Protein AF-A0A8J7LXD3-F1 (afdb_monomer)

Mean predicted aligned error: 7.56 Å

Sequence (97 aa):
MHLGDEQLRILEICQRLGYPVKNVERSFRRTYGMSPKRYLSLQRLTVLRQRLRSKAVLRSRLTDLYFDCGLTHSGRTAGEYRALFGELPSETTARSG

Radius of gyration: 15.36 Å; Cα contacts (8 Å, |Δi|>4): 75; chains: 1; bounding box: 34×25×43 Å

pLDDT: mean 79.88, std 13.6, range [34.38, 95.0]

Organism: NCBI:txid2798803

InterPro domains:
  IPR018060 AraC-like, DNA binding HTH domain [PF12833] (13-94)
  IPR018060 AraC-like, DNA binding HTH domain [PS01124] (1-95)
  IPR018060 AraC-like, DNA binding HTH domain [SM00342] (7-93)
  IPR050204 AraC/XylS family transcriptional regulators [PTHR46796] (2-95)

Nearest PDB structures (foldseek):
  3mn2-assembly2_B  TM=8.824E-01  e=2.187E-03  Rhodopseudomonas palustris CGA009
  3oio-assembly1_A  TM=8.410E-01  e=6.013E-03  Chromobacterium violaceum
  3oou-assembly1_A  TM=8.682E-01  e=2.660E-02  Listeria innocua

Solvent-accessible surface area (backbone atoms only — not comparable to full-atom values): 5591 Å² total; per-residue (Å²): 134,84,66,84,48,74,68,48,51,64,50,48,50,26,57,75,70,72,41,61,57,69,56,54,40,49,48,30,34,73,77,69,73,36,47,59,63,59,52,52,52,54,52,32,50,50,51,41,52,55,48,40,55,35,72,75,39,86,80,55,58,70,70,56,52,32,51,77,46,70,43,76,49,66,69,64,49,36,51,56,40,24,77,74,69,78,46,42,66,68,56,50,33,66,75,42,106

Foldseek 3Di:
DQLPCPVVVVVVVCVVVVHDQVVQQVVCCVPPVGGPVVVLLVVLLVVLLVVLLDPVCVPPDNCVSCVVSSHRDQVVSQVVSCVVPVHGSVVSNVVND

Structure (mmCIF, N/CA/C/O backbone):
data_AF-A0A8J7LXD3-F1
#
_entry.id   AF-A0A8J7LXD3-F1
#
loop_
_atom_site.group_PDB
_atom_site.id
_atom_site.type_symbol
_atom_site.label_atom_id
_atom_site.label_alt_id
_atom_site.label_comp_id
_atom_site.label_asym_id
_atom_site.label_entity_id
_atom_site.label_seq_id
_atom_site.pdbx_PDB_ins_code
_atom_site.Cartn_x
_atom_site.Cartn_y
_atom_site.Cartn_z
_atom_site.occupancy
_atom_site.B_iso_or_equiv
_atom_site.auth_seq_id
_atom_site.auth_comp_id
_atom_site.auth_asym_id
_atom_site.auth_atom_id
_atom_site.pdbx_PDB_model_num
ATOM 1 N N . MET A 1 1 ? 14.797 4.732 6.693 1.00 34.38 1 MET A N 1
ATOM 2 C CA . MET A 1 1 ? 13.534 4.848 7.456 1.00 34.38 1 MET A CA 1
ATOM 3 C C . MET A 1 1 ? 12.547 3.855 6.846 1.00 34.38 1 MET A C 1
ATOM 5 O O . MET A 1 1 ? 12.194 4.013 5.686 1.00 34.38 1 MET A O 1
ATOM 9 N N . HIS A 1 2 ? 12.235 2.758 7.542 1.00 38.75 2 HIS A N 1
ATOM 10 C CA . HIS A 1 2 ? 11.415 1.660 7.010 1.00 38.75 2 HIS A CA 1
ATOM 11 C C . HIS A 1 2 ? 9.925 2.037 7.058 1.00 38.75 2 HIS A C 1
ATOM 13 O O . HIS A 1 2 ? 9.339 2.088 8.133 1.00 38.75 2 HIS A O 1
ATOM 19 N N . LEU A 1 3 ? 9.306 2.285 5.899 1.00 42.41 3 LEU A N 1
ATOM 20 C CA . LEU A 1 3 ? 7.870 2.568 5.735 1.00 42.41 3 LEU A CA 1
ATOM 21 C C . LEU A 1 3 ? 7.008 1.290 5.885 1.00 42.41 3 LEU A C 1
ATOM 23 O O . LEU A 1 3 ? 6.245 0.906 5.001 1.00 42.41 3 LEU A O 1
ATOM 27 N N . GLY A 1 4 ? 7.110 0.622 7.034 1.00 43.19 4 GLY A N 1
ATOM 28 C CA . GLY A 1 4 ? 6.100 -0.338 7.512 1.00 43.19 4 GLY A CA 1
ATOM 29 C C . GLY A 1 4 ? 4.843 0.349 8.080 1.00 43.19 4 GLY A C 1
ATOM 30 O O . GLY A 1 4 ? 3.968 -0.306 8.636 1.00 43.19 4 GLY A O 1
ATOM 31 N N . ASP A 1 5 ? 4.752 1.673 7.928 1.00 51.31 5 ASP A N 1
ATOM 32 C CA . ASP A 1 5 ? 4.029 2.596 8.810 1.00 51.31 5 ASP A CA 1
ATOM 33 C C . ASP A 1 5 ? 2.711 3.136 8.220 1.00 51.31 5 ASP A C 1
ATOM 35 O O . ASP A 1 5 ? 2.052 4.020 8.757 1.00 51.31 5 ASP A O 1
ATOM 39 N N . GLU A 1 6 ? 2.268 2.642 7.068 1.00 52.84 6 GLU A N 1
ATOM 40 C CA . GLU A 1 6 ? 1.101 3.261 6.428 1.00 52.84 6 GLU A CA 1
ATOM 41 C C . GLU A 1 6 ? -0.240 2.735 6.977 1.00 52.84 6 GLU A C 1
ATOM 43 O O . GLU A 1 6 ? -1.283 3.359 6.791 1.00 52.84 6 GLU A O 1
ATOM 48 N N . GLN A 1 7 ? -0.215 1.623 7.724 1.00 51.75 7 GLN A N 1
ATOM 49 C CA . GLN A 1 7 ? -1.300 1.285 8.653 1.00 51.75 7 GLN A CA 1
ATOM 50 C C . GLN A 1 7 ? -1.307 2.207 9.874 1.00 51.75 7 GLN A C 1
ATOM 52 O O . GLN A 1 7 ? -2.377 2.484 10.415 1.00 51.75 7 GLN A O 1
ATOM 57 N N . LEU A 1 8 ? -0.127 2.683 10.279 1.00 54.94 8 LEU A N 1
ATOM 58 C CA . LEU A 1 8 ? 0.025 3.591 11.401 1.00 54.94 8 LEU A CA 1
ATOM 59 C C . LEU A 1 8 ? -0.620 4.940 11.091 1.00 54.94 8 LEU A C 1
ATOM 61 O O . LEU A 1 8 ? -1.273 5.457 11.975 1.00 54.94 8 LEU A O 1
ATOM 65 N N . ARG A 1 9 ? -0.617 5.450 9.848 1.00 68.44 9 ARG A N 1
ATOM 66 C CA . ARG A 1 9 ? -1.195 6.781 9.560 1.0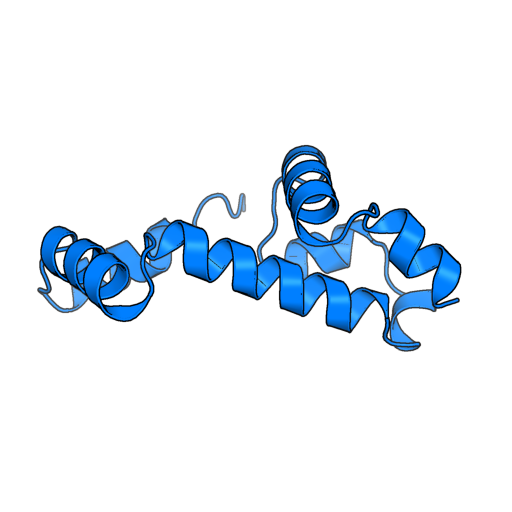0 68.44 9 ARG A CA 1
ATOM 67 C C . ARG A 1 9 ? -2.692 6.928 9.830 1.00 68.44 9 ARG A C 1
ATOM 69 O O . ARG A 1 9 ? -3.076 7.877 10.499 1.00 68.44 9 ARG A O 1
ATOM 76 N N . ILE A 1 10 ? -3.563 6.045 9.327 1.00 68.56 10 ILE A N 1
ATOM 77 C CA . ILE A 1 10 ? -5.014 6.230 9.551 1.00 68.56 10 ILE A CA 1
ATOM 78 C C . ILE A 1 10 ? -5.377 5.974 11.017 1.00 68.56 10 ILE A C 1
ATOM 80 O O . ILE A 1 10 ? -6.229 6.664 11.568 1.00 68.56 10 ILE A O 1
ATOM 84 N N . LEU A 1 11 ? -4.695 5.019 11.658 1.00 68.12 11 LEU A N 1
ATOM 85 C CA . LEU A 1 11 ? -4.864 4.712 13.075 1.00 68.12 11 LEU A CA 1
ATOM 86 C C . LEU A 1 11 ? -4.339 5.848 13.960 1.00 68.12 11 LEU A C 1
ATOM 88 O O . LEU A 1 11 ? -5.034 6.239 14.892 1.00 68.12 11 LEU A O 1
ATOM 92 N N . GLU A 1 12 ? -3.184 6.426 13.627 1.00 68.44 12 GLU A N 1
ATOM 93 C CA . GLU A 1 12 ? -2.633 7.630 14.256 1.00 68.44 12 GLU A CA 1
ATOM 94 C C . GLU A 1 12 ? -3.584 8.804 14.098 1.00 68.44 12 GLU A C 1
ATOM 96 O O . GLU A 1 12 ? -3.848 9.493 15.072 1.00 68.44 12 GLU A O 1
ATOM 101 N N . ILE A 1 13 ? -4.114 9.044 12.895 1.00 70.88 13 ILE A N 1
ATOM 102 C CA . ILE A 1 13 ? -5.059 10.139 12.655 1.00 70.88 13 ILE A CA 1
ATOM 103 C C . ILE A 1 13 ? -6.299 9.947 13.531 1.00 70.88 13 ILE A C 1
ATOM 105 O O . ILE A 1 13 ? -6.731 10.885 14.193 1.00 70.88 13 ILE A O 1
ATOM 109 N N . CYS A 1 14 ? -6.840 8.728 13.604 1.00 76.00 14 CYS A N 1
ATOM 110 C CA . CYS A 1 14 ? -7.979 8.431 14.471 1.00 76.00 14 CYS A CA 1
ATOM 111 C C . CYS A 1 14 ? -7.644 8.666 15.949 1.00 76.00 14 CYS A C 1
ATOM 113 O O . CYS A 1 14 ? -8.422 9.308 16.649 1.00 76.00 14 CYS A O 1
ATOM 115 N N . GLN A 1 15 ? -6.478 8.204 16.407 1.00 68.62 15 GLN A N 1
ATOM 116 C CA . GLN A 1 15 ? -6.014 8.416 17.779 1.00 68.62 15 GLN A CA 1
ATOM 117 C C . GLN A 1 15 ? -5.818 9.904 18.097 1.00 68.62 15 GLN A C 1
ATOM 119 O O . GLN A 1 15 ? -6.310 10.370 19.120 1.00 68.62 15 GLN A O 1
ATOM 124 N N . ARG A 1 16 ? -5.174 10.670 17.208 1.00 74.69 16 ARG A N 1
ATOM 125 C CA . ARG A 1 16 ? -4.935 12.115 17.371 1.00 74.69 16 ARG A CA 1
ATOM 126 C C . ARG A 1 16 ? -6.224 12.936 17.358 1.00 74.69 16 ARG A C 1
AT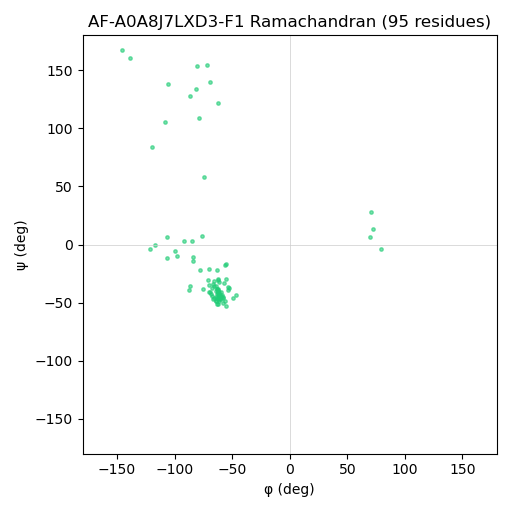OM 128 O O . ARG A 1 16 ? -6.285 13.964 18.018 1.00 74.69 16 ARG A O 1
ATOM 135 N N . LEU A 1 17 ? -7.244 12.489 16.627 1.00 76.81 17 LEU A N 1
ATOM 136 C CA . LEU A 1 17 ? -8.548 13.153 16.538 1.00 76.81 17 LEU A CA 1
ATOM 137 C C . LEU A 1 17 ? -9.568 12.642 17.574 1.00 76.81 17 LEU A C 1
ATOM 139 O O . LEU A 1 17 ? -10.722 13.061 17.542 1.00 76.81 17 LEU A O 1
ATOM 143 N N . GLY A 1 18 ? -9.182 11.724 18.470 1.00 76.31 18 GLY A N 1
ATOM 144 C CA . GLY A 1 18 ? -10.070 11.167 19.500 1.00 76.31 18 GLY A CA 1
ATOM 145 C C . GLY A 1 18 ? -11.140 10.199 18.977 1.00 76.31 18 GLY A C 1
ATOM 146 O O . GLY A 1 18 ? -12.073 9.854 19.701 1.00 76.31 18 GLY A O 1
ATOM 147 N N . TYR A 1 19 ? -11.023 9.727 17.733 1.00 78.38 19 TYR A N 1
ATOM 148 C CA . TYR A 1 19 ? -11.954 8.763 17.155 1.00 78.38 19 TYR A CA 1
ATOM 149 C C . TYR A 1 19 ? -11.538 7.325 17.490 1.00 78.38 19 TYR A C 1
ATOM 151 O O . TYR A 1 19 ? -10.416 6.911 17.182 1.00 78.38 19 TYR A O 1
ATOM 159 N N . PRO A 1 20 ? -12.442 6.494 18.042 1.00 81.31 20 PRO A N 1
ATOM 160 C CA . PRO A 1 20 ? -12.136 5.094 18.280 1.00 81.31 20 PRO A CA 1
ATOM 161 C C . PRO A 1 20 ? -11.844 4.371 16.962 1.00 81.31 20 PRO A C 1
ATOM 163 O O . PRO A 1 20 ? -12.711 4.278 16.092 1.00 81.31 20 PRO A O 1
ATOM 166 N N . VAL A 1 21 ? -10.657 3.776 16.850 1.00 79.94 21 VAL A N 1
ATOM 167 C CA . VAL A 1 21 ? -10.222 2.963 15.696 1.00 79.94 21 VAL A CA 1
ATOM 168 C C . VAL A 1 21 ? -11.290 1.951 15.267 1.00 79.94 21 VAL A C 1
ATOM 170 O O . VAL A 1 21 ? -11.604 1.825 14.086 1.00 79.94 21 VAL A O 1
ATOM 173 N N . LYS A 1 22 ? -11.916 1.281 16.242 1.00 82.19 22 LYS A N 1
ATOM 174 C CA . LYS A 1 22 ? -12.998 0.309 16.023 1.00 82.19 22 LYS A CA 1
ATOM 175 C C . LYS A 1 22 ? -14.199 0.886 15.262 1.00 82.19 22 LYS A C 1
ATOM 177 O O . LYS A 1 22 ? -14.836 0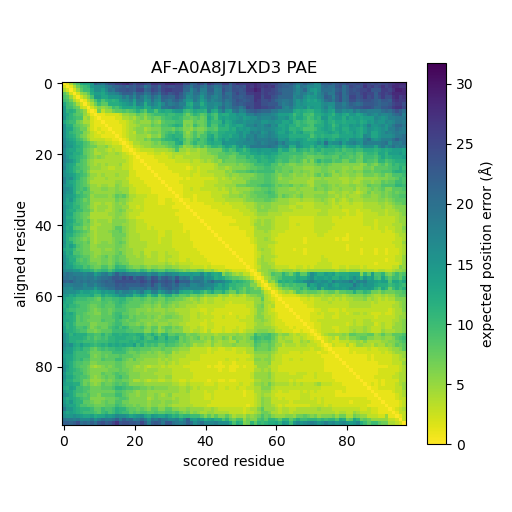.169 14.493 1.00 82.19 22 LYS A O 1
ATOM 182 N N . ASN A 1 23 ? -14.508 2.168 15.455 1.00 85.25 23 ASN A N 1
ATOM 183 C CA . ASN A 1 23 ? -15.611 2.831 14.765 1.00 85.25 23 ASN A CA 1
ATOM 184 C C . ASN A 1 23 ? -15.237 3.118 13.312 1.00 85.25 23 ASN A C 1
ATOM 186 O O . ASN A 1 23 ? -16.067 2.931 12.427 1.00 85.25 23 ASN A O 1
ATOM 190 N N . VAL A 1 24 ? -13.983 3.494 13.056 1.00 81.31 24 VAL A N 1
ATOM 191 C CA . VAL A 1 24 ? -13.477 3.701 11.694 1.00 81.31 24 VAL A CA 1
ATOM 192 C C . VAL A 1 24 ? -13.405 2.382 10.934 1.00 81.31 24 VAL A C 1
ATOM 194 O O . VAL A 1 24 ? -13.907 2.305 9.815 1.00 81.31 24 VAL A O 1
ATOM 197 N N . GLU A 1 25 ? -12.904 1.308 11.547 1.00 85.12 25 GLU A N 1
ATOM 198 C CA . GLU A 1 25 ? -12.932 -0.018 10.921 1.00 85.12 25 GLU A CA 1
ATOM 199 C C . GLU A 1 25 ? -14.356 -0.492 10.616 1.00 85.12 25 GLU A C 1
ATOM 201 O O . GLU A 1 25 ? -14.622 -0.988 9.518 1.00 85.12 25 GLU A O 1
ATOM 206 N N . ARG A 1 26 ? -15.287 -0.316 11.563 1.00 87.31 26 ARG A N 1
ATOM 207 C CA . ARG A 1 26 ? -16.698 -0.670 11.369 1.00 87.31 26 ARG A CA 1
ATOM 208 C C . ARG A 1 26 ? -17.334 0.161 10.256 1.00 87.31 26 ARG A C 1
ATOM 210 O O . ARG A 1 26 ? -18.062 -0.399 9.442 1.00 87.31 26 ARG A O 1
ATOM 217 N N . SER A 1 27 ? -17.055 1.461 10.208 1.00 86.06 27 SER A N 1
ATOM 218 C CA . SER A 1 27 ? -17.554 2.359 9.163 1.00 86.06 27 SER A CA 1
ATOM 219 C C . SER A 1 27 ? -17.054 1.926 7.785 1.00 86.06 27 SER A C 1
ATOM 221 O O . SER A 1 27 ? -17.852 1.732 6.874 1.00 86.06 27 SER A O 1
ATOM 223 N N . PHE A 1 28 ? -15.758 1.632 7.648 1.00 88.06 28 PHE A N 1
ATOM 224 C CA . PHE A 1 28 ? -15.199 1.119 6.397 1.00 88.06 28 PHE A CA 1
ATOM 225 C C . PHE A 1 28 ? -15.807 -0.222 5.983 1.00 88.06 28 PHE A C 1
ATOM 227 O O . PHE A 1 28 ? -16.159 -0.392 4.818 1.00 88.06 28 PHE A O 1
ATOM 234 N N . ARG A 1 29 ? -16.004 -1.156 6.922 1.00 90.19 29 ARG A N 1
ATOM 235 C CA . ARG A 1 29 ? -16.687 -2.419 6.611 1.00 90.19 29 ARG A CA 1
ATOM 236 C C . ARG A 1 29 ? -18.133 -2.200 6.171 1.00 90.19 29 ARG A C 1
ATOM 238 O O . ARG A 1 29 ? -18.576 -2.885 5.261 1.00 90.19 29 ARG A O 1
ATOM 245 N N . ARG A 1 30 ? -18.857 -1.258 6.781 1.00 91.06 30 ARG A N 1
ATOM 246 C CA . ARG A 1 30 ? -20.249 -0.948 6.419 1.00 91.06 30 ARG A CA 1
ATOM 247 C C . ARG A 1 30 ? -20.358 -0.275 5.049 1.00 91.06 30 ARG A C 1
ATOM 249 O O . ARG A 1 30 ? -21.264 -0.609 4.299 1.00 91.06 30 ARG A O 1
ATOM 256 N N . THR A 1 31 ? -19.457 0.652 4.738 1.00 90.25 31 THR A N 1
ATOM 257 C CA . THR A 1 31 ? -19.516 1.465 3.513 1.00 90.25 31 THR A CA 1
ATOM 258 C C . THR A 1 31 ? -18.837 0.790 2.321 1.00 90.25 31 THR A C 1
ATOM 260 O O . THR A 1 31 ? -19.347 0.855 1.210 1.00 90.25 31 THR A O 1
ATOM 263 N N . TYR A 1 32 ? -17.700 0.123 2.540 1.00 86.50 32 TYR A N 1
ATOM 264 C CA . TYR A 1 32 ? -16.853 -0.448 1.483 1.00 86.50 32 TYR A CA 1
ATOM 265 C C . TYR A 1 32 ? -16.730 -1.978 1.547 1.00 86.50 32 TYR A C 1
ATOM 267 O O . TYR A 1 32 ? -16.003 -2.566 0.749 1.00 86.50 32 TYR A O 1
ATOM 275 N N . GLY A 1 33 ? -17.364 -2.645 2.519 1.00 93.38 33 GLY A N 1
ATOM 276 C CA . GLY A 1 33 ? -17.287 -4.104 2.677 1.00 93.38 33 GLY A CA 1
ATOM 277 C C . GLY A 1 33 ? -15.920 -4.629 3.133 1.00 93.38 33 GLY A C 1
ATOM 278 O O . GLY A 1 33 ? -15.701 -5.838 3.173 1.00 93.38 33 GLY A O 1
ATOM 279 N N . MET A 1 34 ? -14.971 -3.751 3.474 1.00 90.75 34 MET A N 1
ATOM 280 C CA . MET A 1 34 ? -13.589 -4.131 3.776 1.00 90.75 34 MET A CA 1
ATOM 281 C C . MET A 1 34 ? -12.958 -3.261 4.861 1.00 90.75 34 MET A C 1
ATOM 283 O O . MET A 1 34 ? -13.496 -2.226 5.237 1.00 90.75 34 MET A O 1
ATOM 287 N N . SER A 1 35 ? -11.806 -3.685 5.389 1.00 86.19 35 SER A N 1
ATOM 288 C CA . SER A 1 35 ? -11.054 -2.869 6.345 1.00 86.19 35 SER A CA 1
ATOM 289 C C . SER A 1 35 ? -10.394 -1.665 5.655 1.00 86.19 35 SER A C 1
ATOM 291 O O . SER A 1 35 ? -10.042 -1.759 4.473 1.00 86.19 35 SER A O 1
ATOM 293 N N . PRO A 1 36 ? -10.129 -0.568 6.392 1.00 83.12 36 PRO A N 1
ATOM 294 C CA . PRO A 1 36 ? -9.385 0.575 5.861 1.00 83.12 36 PRO A CA 1
ATOM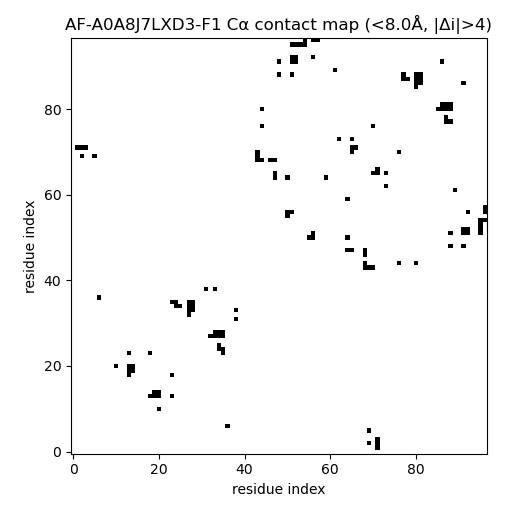 295 C C . PRO A 1 36 ? -8.033 0.163 5.269 1.00 83.12 36 PRO A C 1
ATOM 297 O O . PRO A 1 36 ? -7.655 0.626 4.198 1.00 83.12 36 PRO A O 1
ATOM 300 N N . LYS A 1 37 ? -7.337 -0.784 5.921 1.00 81.88 37 LYS A N 1
ATOM 301 C CA . LYS A 1 37 ? -6.074 -1.348 5.422 1.00 81.88 37 LYS A CA 1
ATOM 302 C C . LYS A 1 37 ? -6.239 -1.918 4.018 1.00 81.88 37 LYS A C 1
ATOM 304 O O . LYS A 1 37 ? -5.474 -1.569 3.127 1.00 81.88 37 LYS A O 1
ATOM 309 N N . ARG A 1 38 ? -7.224 -2.802 3.829 1.00 85.50 38 ARG A N 1
ATOM 310 C CA . ARG A 1 38 ? -7.450 -3.462 2.541 1.00 85.50 38 ARG A CA 1
ATOM 311 C C . ARG A 1 38 ? -7.799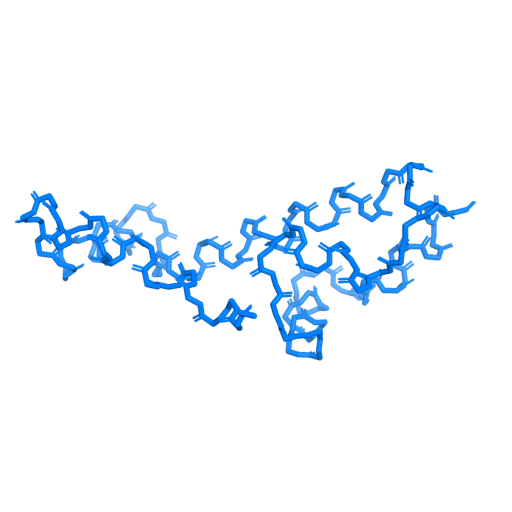 -2.440 1.465 1.00 85.50 38 ARG A C 1
ATOM 313 O O . ARG A 1 38 ? -7.252 -2.520 0.373 1.00 85.50 38 ARG A O 1
ATOM 320 N N . TYR A 1 39 ? -8.642 -1.466 1.796 1.00 87.19 39 TYR A N 1
ATOM 321 C CA . TYR A 1 39 ? -8.996 -0.385 0.883 1.00 87.19 39 TYR A CA 1
ATOM 322 C C . TYR A 1 39 ? -7.762 0.402 0.418 1.00 87.19 39 TYR A C 1
ATOM 324 O O . TYR A 1 39 ? -7.539 0.550 -0.782 1.00 87.19 39 TYR A O 1
ATOM 332 N N . LEU A 1 40 ? -6.913 0.841 1.353 1.00 84.19 40 LEU A N 1
ATOM 333 C CA . LEU A 1 40 ? -5.684 1.573 1.035 1.00 84.19 40 LEU A CA 1
ATOM 334 C C . LEU A 1 40 ? -4.704 0.730 0.210 1.00 84.19 40 LEU A C 1
ATOM 336 O O . LEU A 1 40 ? -4.137 1.234 -0.755 1.00 84.19 40 LEU A O 1
ATOM 340 N N . SER A 1 41 ? -4.542 -0.556 0.533 1.00 86.06 41 SER A N 1
ATOM 341 C CA . SER A 1 41 ? -3.719 -1.471 -0.265 1.00 86.06 41 SER A CA 1
ATOM 342 C C . SER A 1 41 ? -4.203 -1.552 -1.716 1.00 86.06 41 SER A C 1
ATOM 344 O O . SER A 1 41 ? -3.398 -1.417 -2.634 1.00 86.06 41 SER A O 1
ATOM 346 N N . LEU A 1 42 ? -5.513 -1.701 -1.944 1.00 89.88 42 LEU A N 1
ATOM 347 C CA . LEU A 1 42 ? -6.085 -1.734 -3.296 1.00 89.88 42 LEU A CA 1
ATOM 348 C C . LEU A 1 42 ? -5.884 -0.407 -4.042 1.00 89.88 42 LEU A C 1
ATOM 350 O O . LEU A 1 42 ? -5.548 -0.412 -5.229 1.00 89.88 42 LEU A O 1
ATOM 354 N N . GLN A 1 43 ? -6.040 0.725 -3.351 1.00 89.56 43 GLN A N 1
ATOM 355 C CA . GLN A 1 43 ? -5.783 2.048 -3.923 1.00 89.56 43 GLN A CA 1
ATOM 356 C C . GLN A 1 43 ? -4.320 2.192 -4.362 1.00 89.56 43 GLN A C 1
ATOM 358 O O . GLN A 1 43 ? -4.063 2.564 -5.506 1.00 89.56 43 GLN A O 1
ATOM 363 N N . ARG A 1 44 ? -3.351 1.807 -3.521 1.00 89.81 44 ARG A N 1
ATOM 364 C CA . ARG A 1 44 ? -1.920 1.849 -3.878 1.00 89.81 44 ARG A CA 1
ATOM 365 C C . ARG A 1 44 ? -1.575 0.953 -5.056 1.00 89.81 44 ARG A C 1
ATOM 367 O O . ARG A 1 44 ? -0.835 1.375 -5.936 1.00 89.81 44 ARG A O 1
ATOM 374 N N . LEU A 1 45 ? -2.121 -0.263 -5.103 1.00 91.62 45 LEU A N 1
ATOM 375 C CA . LEU A 1 45 ? -1.926 -1.179 -6.232 1.00 91.62 45 LEU A CA 1
ATOM 376 C C . LEU A 1 45 ? -2.488 -0.595 -7.537 1.00 91.62 45 LEU A C 1
ATOM 378 O O . LEU A 1 45 ? -1.873 -0.728 -8.596 1.00 91.62 45 LEU A O 1
ATOM 382 N N . THR A 1 46 ? -3.626 0.096 -7.454 1.00 92.31 46 THR A N 1
ATOM 383 C CA . THR A 1 46 ? -4.233 0.795 -8.594 1.00 92.31 46 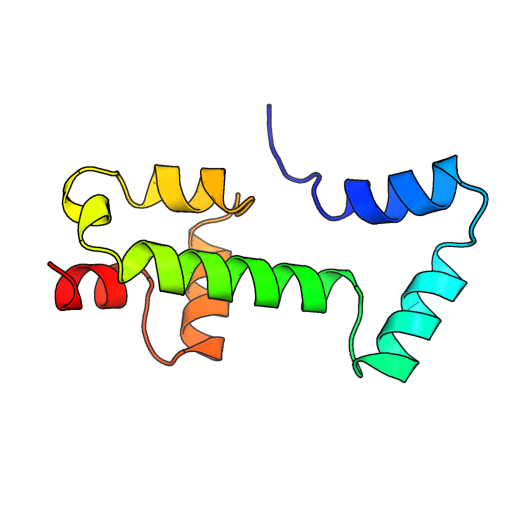THR A CA 1
ATOM 384 C C . THR A 1 46 ? -3.357 1.954 -9.072 1.00 92.31 46 THR A C 1
ATOM 386 O O . THR A 1 46 ? -3.080 2.048 -10.268 1.00 92.31 46 THR A O 1
ATOM 389 N N . VAL A 1 47 ? -2.848 2.786 -8.157 1.00 91.00 47 VAL A N 1
ATOM 390 C CA . VAL A 1 47 ? -1.904 3.873 -8.478 1.00 91.00 47 VAL A CA 1
ATOM 391 C C . VAL A 1 47 ? -0.619 3.316 -9.091 1.00 91.00 47 VAL A C 1
ATOM 393 O O . VAL A 1 47 ? -0.166 3.822 -10.117 1.00 91.00 47 VAL A O 1
ATOM 396 N N . LEU A 1 48 ? -0.066 2.236 -8.531 1.00 90.38 48 LEU A N 1
ATOM 397 C CA . LEU A 1 48 ? 1.100 1.557 -9.091 1.00 90.38 48 LEU A CA 1
ATOM 398 C C . LEU A 1 48 ? 0.825 1.126 -10.537 1.00 90.38 48 LEU A C 1
ATOM 400 O O . LEU A 1 48 ? 1.606 1.452 -11.423 1.00 90.38 48 LEU A O 1
ATOM 404 N N . ARG A 1 49 ? -0.309 0.470 -10.818 1.00 91.50 49 ARG A N 1
ATOM 405 C CA . ARG A 1 49 ? -0.691 0.074 -12.187 1.00 91.50 49 ARG A CA 1
ATOM 406 C C . ARG A 1 49 ? -0.793 1.266 -13.136 1.00 91.50 49 ARG A C 1
ATOM 408 O O . ARG A 1 49 ? -0.315 1.172 -14.262 1.00 91.50 49 ARG A O 1
ATOM 415 N N . GLN A 1 50 ? -1.399 2.370 -12.704 1.00 90.06 50 GLN A N 1
ATOM 416 C CA . GLN A 1 50 ? -1.489 3.590 -13.514 1.00 90.06 50 GLN A CA 1
ATOM 417 C C . GLN A 1 50 ? -0.104 4.146 -13.842 1.00 90.06 50 GLN A C 1
ATOM 419 O O . GLN A 1 50 ? 0.154 4.499 -14.992 1.00 90.06 50 GLN A O 1
ATOM 424 N N . ARG A 1 51 ? 0.801 4.166 -12.857 1.00 88.25 51 ARG A N 1
ATOM 425 C CA . ARG A 1 51 ? 2.186 4.590 -13.067 1.00 88.25 51 ARG A CA 1
ATOM 426 C C . ARG A 1 51 ? 2.900 3.667 -14.041 1.00 88.25 51 ARG A C 1
ATOM 428 O O . ARG A 1 51 ? 3.396 4.174 -15.032 1.00 88.25 51 ARG A O 1
ATOM 435 N N . LEU A 1 52 ? 2.869 2.348 -13.833 1.00 87.62 52 LEU A N 1
ATOM 436 C CA . LEU A 1 52 ? 3.520 1.354 -14.706 1.00 87.62 52 LEU A CA 1
ATOM 437 C C . LEU A 1 52 ? 3.086 1.453 -16.176 1.00 87.62 52 LEU A C 1
ATOM 439 O O . LEU A 1 52 ? 3.875 1.153 -17.063 1.00 87.62 52 LEU A O 1
ATOM 443 N N . ARG A 1 53 ? 1.848 1.895 -16.433 1.00 87.44 53 ARG A N 1
ATOM 444 C CA . ARG A 1 53 ? 1.308 2.105 -17.786 1.00 87.44 53 ARG A CA 1
ATOM 445 C C . ARG A 1 53 ? 1.666 3.457 -18.408 1.00 87.44 53 ARG A C 1
ATOM 447 O O . ARG A 1 53 ? 1.398 3.674 -19.587 1.00 87.44 53 ARG A O 1
ATOM 454 N N . SER A 1 54 ? 2.214 4.387 -17.631 1.00 84.38 54 SER A N 1
ATOM 455 C CA . SER A 1 54 ? 2.627 5.700 -18.119 1.00 84.38 54 SER A CA 1
ATOM 456 C C . SER A 1 54 ? 3.996 5.619 -18.794 1.00 84.38 54 SER A C 1
ATOM 458 O O . SER A 1 54 ? 4.945 5.089 -18.220 1.00 84.38 54 SER A O 1
ATOM 460 N N . LYS A 1 55 ? 4.137 6.234 -19.977 1.00 63.97 55 LYS A N 1
ATOM 461 C CA . LYS A 1 55 ? 5.396 6.298 -20.752 1.00 63.97 55 LYS A CA 1
ATOM 462 C C . LYS A 1 55 ? 6.579 6.910 -19.983 1.00 63.97 55 LYS A C 1
ATOM 464 O O . LYS A 1 55 ? 7.727 6.712 -20.367 1.00 63.97 55 LYS A O 1
ATOM 469 N N . ALA A 1 56 ? 6.318 7.628 -18.887 1.00 58.91 56 ALA A N 1
ATOM 470 C CA . ALA A 1 56 ? 7.351 8.154 -17.992 1.00 58.91 56 ALA A CA 1
ATOM 471 C C . ALA A 1 56 ? 8.179 7.049 -17.299 1.00 58.91 56 ALA A C 1
ATOM 473 O O . ALA A 1 56 ? 9.311 7.298 -16.887 1.00 58.91 56 ALA A O 1
ATOM 474 N N . VAL A 1 57 ? 7.648 5.823 -17.204 1.00 59.09 57 VAL A N 1
ATOM 475 C CA . VAL A 1 57 ? 8.273 4.702 -16.483 1.00 59.09 57 VAL A CA 1
ATOM 476 C C . VAL A 1 57 ? 9.521 4.150 -17.152 1.00 59.09 57 VAL A C 1
ATOM 478 O O . VAL A 1 57 ? 10.365 3.607 -16.448 1.00 59.09 57 VAL A O 1
ATOM 481 N N . LEU A 1 58 ? 9.722 4.369 -18.455 1.00 58.78 58 LEU A N 1
ATOM 482 C CA . LEU A 1 58 ? 10.936 3.928 -19.158 1.00 58.78 58 LEU A CA 1
ATOM 483 C C . LEU A 1 58 ? 12.242 4.446 -18.516 1.00 58.78 58 LEU A C 1
ATOM 485 O O . LEU A 1 58 ? 13.310 3.904 -18.786 1.00 58.78 58 LEU A O 1
ATOM 489 N N . ARG A 1 59 ? 12.172 5.476 -17.659 1.00 59.75 59 ARG A N 1
ATOM 490 C CA . ARG A 1 59 ? 13.325 6.063 -16.958 1.00 59.75 59 ARG A CA 1
ATOM 491 C C . ARG A 1 59 ? 13.413 5.744 -15.462 1.00 59.75 59 ARG A C 1
ATOM 493 O O . ARG A 1 59 ? 14.455 6.012 -14.870 1.00 59.75 59 ARG A O 1
ATOM 500 N N . SER A 1 60 ? 12.371 5.190 -14.842 1.00 69.19 60 SER A N 1
ATOM 501 C CA . SER A 1 60 ? 12.327 4.954 -13.390 1.00 69.19 60 SER A CA 1
ATOM 502 C C . SER A 1 60 ? 12.508 3.475 -13.067 1.00 69.19 60 SER A C 1
ATOM 504 O O . SER A 1 60 ? 11.913 2.612 -13.715 1.00 69.19 60 SER A O 1
ATOM 506 N N . ARG A 1 61 ? 13.300 3.147 -12.037 1.00 80.75 61 ARG A N 1
ATOM 507 C CA . ARG A 1 61 ? 13.426 1.752 -11.597 1.00 80.75 61 ARG A CA 1
ATOM 508 C C . ARG A 1 61 ? 12.114 1.312 -10.959 1.00 80.75 61 ARG A C 1
ATOM 510 O O . ARG A 1 61 ? 11.507 2.047 -10.184 1.00 80.75 61 ARG A O 1
ATOM 517 N N . LEU A 1 62 ? 11.707 0.074 -11.232 1.00 82.31 62 LEU A N 1
ATOM 518 C CA . LEU A 1 62 ? 10.487 -0.513 -10.671 1.00 82.31 62 LEU A CA 1
ATOM 519 C C . LEU A 1 62 ? 10.452 -0.420 -9.133 1.00 82.31 62 LEU A C 1
ATOM 521 O O . LEU A 1 62 ? 9.402 -0.169 -8.549 1.00 82.31 62 LEU A O 1
ATOM 525 N N . THR A 1 63 ? 11.609 -0.568 -8.487 1.00 82.69 63 THR A N 1
ATOM 526 C CA . THR A 1 63 ? 11.784 -0.422 -7.037 1.00 82.69 63 THR A CA 1
ATOM 527 C C . THR A 1 63 ? 11.392 0.967 -6.528 1.00 82.69 63 THR A C 1
ATOM 529 O O . THR A 1 63 ? 10.716 1.061 -5.507 1.00 82.69 63 THR A O 1
ATOM 532 N N . ASP A 1 64 ? 11.740 2.030 -7.254 1.00 84.00 64 ASP A N 1
ATOM 533 C CA . ASP A 1 64 ? 11.420 3.409 -6.864 1.00 84.00 64 ASP A CA 1
ATOM 534 C C . ASP A 1 64 ? 9.904 3.648 -6.930 1.00 84.00 64 ASP A C 1
ATOM 536 O O . ASP A 1 64 ? 9.317 4.246 -6.032 1.00 84.00 64 ASP A O 1
ATOM 540 N N . LEU A 1 65 ? 9.231 3.066 -7.931 1.00 85.06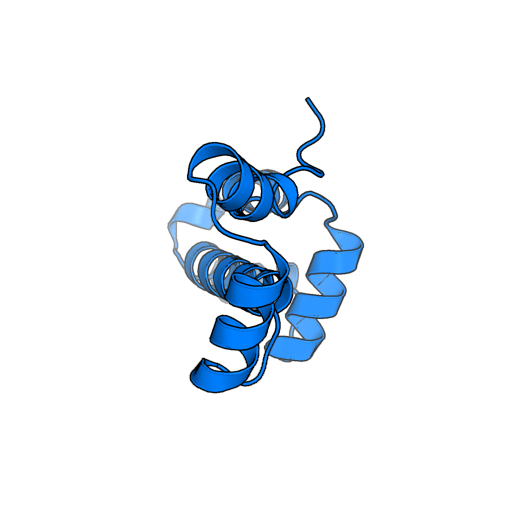 65 LEU A N 1
ATOM 541 C CA . LEU A 1 65 ? 7.773 3.146 -8.063 1.00 85.06 65 LEU A CA 1
ATOM 542 C C . LEU A 1 65 ? 7.032 2.463 -6.910 1.00 85.06 65 LEU A C 1
ATOM 544 O O . LEU A 1 65 ? 5.982 2.951 -6.491 1.00 85.06 65 LEU A O 1
ATOM 548 N N . TYR A 1 66 ? 7.557 1.349 -6.390 1.00 84.62 66 TYR A N 1
ATOM 549 C CA . TYR A 1 66 ? 7.007 0.730 -5.185 1.00 84.62 66 TYR A CA 1
ATOM 550 C C . TYR A 1 66 ? 7.099 1.690 -3.995 1.00 84.62 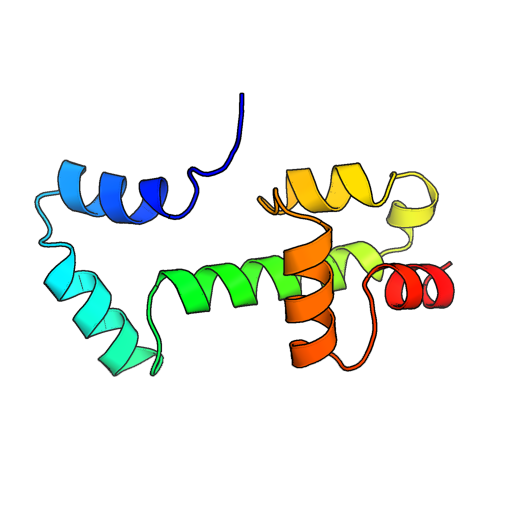66 TYR A C 1
ATOM 552 O O . TYR A 1 66 ? 6.088 1.932 -3.331 1.00 84.62 66 TYR A O 1
ATOM 560 N N . PHE A 1 67 ? 8.270 2.293 -3.768 1.00 83.12 67 PHE A N 1
ATOM 561 C CA . PHE A 1 67 ? 8.472 3.236 -2.667 1.00 83.12 67 PHE A CA 1
ATOM 562 C C . PHE A 1 67 ? 7.571 4.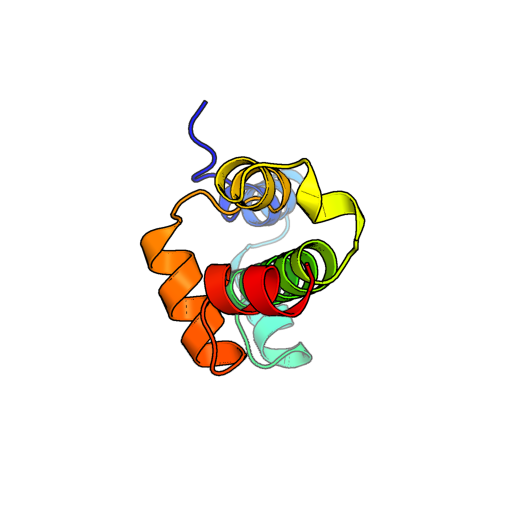467 -2.773 1.00 83.12 67 PHE A C 1
ATOM 564 O O . PHE A 1 67 ? 6.907 4.810 -1.794 1.00 83.12 67 PHE A O 1
ATOM 571 N N . ASP A 1 68 ? 7.464 5.071 -3.954 1.00 83.75 68 ASP A N 1
ATOM 572 C CA . ASP A 1 68 ? 6.595 6.229 -4.175 1.00 83.75 68 ASP A CA 1
ATOM 573 C C . ASP A 1 68 ? 5.111 5.923 -3.949 1.00 83.75 68 ASP A C 1
ATOM 575 O O . ASP A 1 68 ? 4.327 6.805 -3.596 1.00 83.75 68 ASP A O 1
ATOM 579 N N . CYS A 1 69 ? 4.706 4.674 -4.182 1.00 83.31 69 CYS A N 1
ATOM 580 C CA . CYS A 1 69 ? 3.347 4.215 -3.930 1.00 83.31 69 CYS A CA 1
ATOM 581 C C . CYS A 1 69 ? 3.129 3.774 -2.475 1.00 83.31 69 CYS A C 1
ATOM 583 O O . CYS A 1 69 ? 2.047 3.276 -2.173 1.00 83.31 69 CYS A O 1
ATOM 585 N N . GLY A 1 70 ? 4.119 3.904 -1.582 1.00 79.62 70 GLY A N 1
ATOM 586 C CA . GLY A 1 70 ? 4.012 3.448 -0.192 1.00 79.62 70 GLY A CA 1
ATOM 587 C C . GLY A 1 70 ? 3.997 1.920 -0.049 1.00 79.62 70 GLY A C 1
ATOM 588 O O . GLY A 1 70 ? 3.380 1.364 0.867 1.00 79.62 70 GLY A O 1
ATOM 589 N N . LEU A 1 71 ? 4.626 1.214 -0.993 1.00 82.06 71 LEU A N 1
ATOM 590 C CA . LEU A 1 71 ? 4.705 -0.244 -1.059 1.00 82.06 71 LEU A CA 1
ATOM 591 C C . LEU A 1 71 ? 6.135 -0.671 -0.724 1.00 82.06 71 LEU A C 1
ATOM 593 O O . LEU A 1 71 ? 7.055 -0.521 -1.516 1.00 82.06 71 LEU A O 1
ATOM 597 N N . THR A 1 72 ? 6.336 -1.204 0.475 1.00 76.06 72 THR A N 1
ATOM 598 C CA . THR A 1 72 ? 7.678 -1.511 0.998 1.00 76.06 72 THR A CA 1
ATOM 599 C C . THR A 1 72 ? 8.107 -2.964 0.840 1.00 76.06 72 THR A C 1
ATOM 601 O O . THR A 1 72 ? 9.278 -3.283 1.030 1.00 76.06 72 THR A O 1
ATOM 604 N N . HIS A 1 73 ? 7.190 -3.853 0.454 1.00 81.06 73 HIS A N 1
ATOM 605 C CA . HIS A 1 73 ? 7.456 -5.283 0.301 1.00 81.06 73 HIS A CA 1
ATOM 606 C C . HIS A 1 73 ? 7.200 -5.738 -1.136 1.00 81.06 73 HIS A C 1
ATOM 608 O O . HIS A 1 73 ? 6.140 -6.285 -1.434 1.00 81.06 73 HIS A O 1
ATOM 614 N N . SER A 1 74 ? 8.186 -5.556 -2.018 1.00 79.31 74 SER A N 1
ATOM 615 C CA . SER A 1 74 ? 8.083 -5.848 -3.458 1.00 79.31 74 SER A CA 1
ATOM 616 C C . SER A 1 74 ? 7.507 -7.235 -3.777 1.00 79.31 74 SER A C 1
ATOM 618 O O . SER A 1 74 ? 6.592 -7.334 -4.587 1.00 79.31 74 SER A O 1
ATOM 620 N N . GLY A 1 75 ? 7.963 -8.300 -3.105 1.00 81.75 75 GLY A N 1
ATOM 621 C CA . GLY A 1 75 ? 7.467 -9.667 -3.334 1.00 81.75 75 GLY A CA 1
ATOM 622 C C . GLY A 1 75 ? 6.003 -9.871 -2.928 1.00 81.75 75 GLY A C 1
ATOM 623 O O . GLY A 1 75 ? 5.201 -10.384 -3.709 1.00 81.75 75 GLY A O 1
ATOM 624 N N . ARG A 1 76 ? 5.621 -9.410 -1.729 1.00 84.94 76 ARG A N 1
ATOM 625 C CA . ARG A 1 76 ? 4.228 -9.481 -1.257 1.00 84.94 76 ARG A CA 1
ATOM 626 C C . ARG A 1 76 ? 3.310 -8.656 -2.153 1.00 84.94 76 ARG A C 1
ATOM 628 O O . ARG A 1 76 ? 2.253 -9.128 -2.558 1.00 84.94 76 ARG A O 1
ATOM 635 N N . THR A 1 77 ? 3.733 -7.439 -2.476 1.00 86.62 77 THR A N 1
ATOM 636 C CA . THR A 1 77 ? 2.992 -6.540 -3.352 1.00 86.62 77 THR A CA 1
ATOM 637 C C . THR A 1 77 ? 2.845 -7.124 -4.751 1.00 86.62 77 THR A C 1
ATOM 639 O O . THR A 1 77 ? 1.756 -7.039 -5.298 1.00 86.62 77 THR A O 1
ATOM 642 N N . ALA A 1 78 ? 3.870 -7.764 -5.319 1.00 89.88 78 ALA A N 1
ATOM 643 C CA . ALA A 1 78 ? 3.764 -8.429 -6.617 1.00 89.88 78 ALA A CA 1
ATOM 644 C C . ALA A 1 78 ? 2.736 -9.574 -6.601 1.00 89.88 78 ALA A C 1
ATOM 646 O O . ALA A 1 78 ? 1.963 -9.712 -7.547 1.00 89.88 78 ALA A O 1
ATOM 647 N N . GLY A 1 79 ? 2.673 -10.350 -5.512 1.00 92.06 79 GLY A N 1
ATOM 648 C CA . GLY A 1 79 ? 1.649 -11.381 -5.320 1.00 92.06 79 GLY A CA 1
ATOM 649 C C . GLY A 1 79 ? 0.232 -10.804 -5.224 1.00 92.06 79 GLY A C 1
ATOM 650 O O . GLY A 1 79 ? -0.664 -11.250 -5.938 1.00 92.06 79 GLY A O 1
ATOM 651 N N . GLU A 1 80 ? 0.034 -9.776 -4.394 1.00 91.31 80 GLU A N 1
ATOM 652 C CA . GLU A 1 80 ? -1.257 -9.079 -4.264 1.00 91.31 80 GLU A CA 1
ATOM 653 C C . GLU A 1 80 ? -1.668 -8.390 -5.579 1.00 91.31 80 GLU A C 1
ATOM 655 O O . GLU A 1 80 ? -2.835 -8.430 -5.965 1.00 91.31 80 GLU A O 1
ATOM 660 N N . TYR A 1 81 ? -0.708 -7.816 -6.306 1.00 93.94 81 TYR A N 1
ATOM 661 C CA . TYR A 1 81 ? -0.914 -7.199 -7.613 1.00 93.94 81 TYR A CA 1
ATOM 662 C C . TYR A 1 81 ? -1.365 -8.232 -8.650 1.00 93.94 81 TYR A C 1
ATOM 664 O O . TYR A 1 81 ? -2.368 -8.018 -9.327 1.00 93.94 81 TYR A O 1
ATOM 672 N N . ARG A 1 82 ? -0.674 -9.377 -8.740 1.00 95.00 82 ARG A N 1
ATOM 673 C CA . ARG A 1 82 ? -1.046 -10.467 -9.651 1.00 95.00 82 ARG A CA 1
ATOM 674 C C . ARG A 1 82 ? -2.422 -11.029 -9.326 1.00 95.00 82 ARG A C 1
ATOM 676 O O . ARG A 1 82 ? -3.200 -11.273 -10.240 1.00 95.00 82 ARG A O 1
ATOM 683 N N . ALA A 1 83 ? -2.745 -11.194 -8.046 1.00 94.06 83 ALA A N 1
ATOM 684 C CA . ALA A 1 83 ? -4.072 -11.637 -7.629 1.00 94.06 83 ALA A CA 1
ATOM 685 C C . ALA A 1 83 ? -5.179 -10.651 -8.046 1.00 94.06 83 ALA A C 1
ATOM 687 O O . ALA A 1 83 ? -6.295 -11.077 -8.329 1.00 94.06 83 ALA A O 1
ATOM 688 N N . LEU A 1 84 ? -4.878 -9.349 -8.092 1.00 93.75 84 LEU A N 1
ATOM 689 C CA . LEU A 1 84 ? -5.845 -8.306 -8.436 1.00 93.75 84 LEU A CA 1
ATOM 690 C C . LEU A 1 84 ? -5.970 -8.055 -9.947 1.00 93.75 84 LEU A C 1
ATOM 692 O O . LEU A 1 84 ? -7.060 -7.743 -10.418 1.00 93.75 84 LEU A O 1
ATOM 696 N N . PHE A 1 85 ? -4.873 -8.161 -10.702 1.00 94.25 85 PHE A N 1
ATOM 697 C CA . PHE A 1 85 ? -4.817 -7.740 -12.107 1.00 94.25 85 PHE A CA 1
ATOM 698 C C . PHE A 1 85 ? -4.446 -8.844 -13.104 1.00 94.25 85 PHE A C 1
ATOM 700 O O . PHE A 1 85 ? -4.442 -8.591 -14.306 1.00 94.25 85 PHE A O 1
ATOM 707 N N . GLY A 1 86 ? -4.127 -10.049 -12.631 1.00 95.00 86 GLY A N 1
ATOM 708 C CA . GLY A 1 86 ? -3.804 -11.205 -13.472 1.00 95.00 86 GLY A CA 1
ATOM 709 C C . GLY A 1 86 ? -2.384 -11.228 -14.047 1.00 95.00 86 GLY A C 1
ATOM 710 O O . GLY A 1 86 ? -2.009 -12.216 -14.665 1.00 95.00 86 GLY A O 1
ATOM 711 N N . GLU A 1 87 ? -1.579 -10.192 -13.812 1.00 93.69 87 GLU A N 1
ATOM 712 C CA . GLU A 1 87 ? -0.202 -10.055 -14.310 1.00 93.69 87 GLU A CA 1
ATOM 713 C C . GLU A 1 87 ? 0.703 -9.468 -13.218 1.00 93.69 87 GLU A C 1
ATOM 715 O O . GLU A 1 87 ? 0.212 -8.886 -12.255 1.00 93.69 87 GLU A O 1
ATOM 720 N N . LEU A 1 88 ? 2.017 -9.631 -13.326 1.00 93.00 88 LEU A N 1
ATOM 721 C CA . LEU A 1 88 ? 3.020 -9.051 -12.439 1.00 93.00 88 LEU A CA 1
ATOM 722 C C . LEU A 1 88 ? 3.294 -7.583 -12.804 1.00 93.00 88 LEU A C 1
ATOM 724 O O . LEU A 1 88 ? 3.216 -7.203 -13.973 1.00 93.00 88 LEU A O 1
ATOM 728 N N . PRO A 1 89 ? 3.736 -6.752 -11.842 1.00 89.50 89 PRO A N 1
ATOM 729 C CA . PRO A 1 89 ? 4.160 -5.378 -12.120 1.00 89.50 89 PRO A CA 1
ATOM 730 C C . PRO A 1 89 ? 5.205 -5.262 -13.241 1.00 89.50 89 PRO A C 1
ATOM 732 O O . PRO A 1 89 ? 5.131 -4.345 -14.053 1.00 89.50 89 PRO A O 1
ATOM 735 N N . SER A 1 90 ? 6.140 -6.214 -13.325 1.00 88.38 90 SER A N 1
ATOM 736 C CA . SER A 1 90 ? 7.146 -6.288 -14.393 1.00 88.38 90 SER A CA 1
ATOM 737 C C . SER A 1 90 ? 6.544 -6.555 -15.774 1.00 88.38 90 SER A C 1
ATOM 739 O O . SER A 1 90 ? 7.026 -6.005 -16.759 1.00 88.38 90 SER A O 1
ATOM 741 N N . GLU A 1 91 ? 5.487 -7.367 -15.849 1.00 90.31 91 GLU A N 1
ATOM 742 C CA . GLU A 1 91 ? 4.777 -7.670 -17.097 1.00 90.31 91 GLU A CA 1
ATOM 743 C C . GLU A 1 91 ? 4.007 -6.436 -17.587 1.00 90.31 91 GLU A C 1
ATOM 745 O O . GLU A 1 91 ? 4.068 -6.096 -18.769 1.00 90.31 91 GLU A O 1
ATOM 750 N N . THR A 1 92 ? 3.370 -5.694 -16.670 1.00 89.50 92 THR A N 1
ATOM 751 C CA . THR A 1 92 ? 2.722 -4.410 -16.985 1.00 89.50 92 THR A CA 1
ATOM 752 C C . THR A 1 92 ? 3.716 -3.407 -17.574 1.00 89.50 92 THR A C 1
ATOM 754 O O . THR A 1 92 ? 3.403 -2.755 -18.572 1.00 89.50 92 THR A O 1
ATOM 757 N N . THR A 1 93 ? 4.912 -3.287 -16.986 1.00 84.69 93 THR A N 1
ATOM 758 C CA . THR A 1 93 ? 5.968 -2.402 -17.504 1.00 84.69 93 THR A CA 1
ATOM 759 C C . THR A 1 93 ? 6.449 -2.847 -18.880 1.00 84.69 93 THR A C 1
ATOM 761 O O . THR A 1 93 ? 6.551 -2.014 -19.772 1.00 84.69 93 THR A O 1
ATOM 764 N N . ALA A 1 94 ? 6.694 -4.145 -19.078 1.00 83.12 94 ALA A N 1
ATOM 765 C CA . ALA A 1 94 ? 7.180 -4.681 -20.350 1.00 83.12 94 ALA A CA 1
ATOM 766 C C . ALA A 1 94 ? 6.197 -4.468 -21.514 1.00 83.12 94 ALA A C 1
ATOM 768 O O . ALA A 1 94 ? 6.629 -4.299 -22.645 1.00 83.12 94 ALA A O 1
ATOM 769 N N . ARG A 1 95 ? 4.882 -4.445 -21.251 1.00 77.25 95 ARG A N 1
ATOM 770 C CA . ARG A 1 95 ? 3.854 -4.134 -22.265 1.00 77.25 95 ARG A CA 1
ATOM 771 C C . ARG A 1 95 ? 3.727 -2.633 -22.560 1.00 77.25 95 ARG A C 1
ATOM 773 O O . ARG A 1 95 ? 3.165 -2.256 -23.583 1.00 77.25 95 ARG A O 1
ATOM 780 N N . SER A 1 96 ? 4.157 -1.786 -21.628 1.00 69.19 96 SER A N 1
ATOM 781 C CA . SER A 1 96 ? 3.956 -0.332 -21.693 1.00 69.19 96 SER A CA 1
ATOM 782 C C . SER A 1 96 ? 5.190 0.432 -22.194 1.00 69.19 96 SER A C 1
ATOM 784 O O . SER A 1 96 ? 5.106 1.652 -22.360 1.00 69.19 96 SER A O 1
ATOM 786 N N . GLY A 1 97 ? 6.311 -0.269 -22.400 1.00 58.19 97 GLY A N 1
ATOM 787 C CA . GLY A 1 97 ? 7.521 0.223 -23.064 1.00 58.19 97 GLY A CA 1
ATOM 788 C C . GLY A 1 97 ? 7.511 -0.088 -24.550 1.00 58.19 97 GLY A C 1
ATOM 789 O O . GLY A 1 97 ? 8.027 0.766 -25.301 1.00 58.19 97 GLY A O 1
#

Secondary structure (DSSP, 8-state):
-----HHHHHHHHHHHTT--HHHHHHHHHHHHSS-HHHHHHHHHHHHHHHHHTSGGGGGS-HHHHHHHTT---HHHHHHHHHHHHSS-HHHHHHHH-